Protein AF-A0A952QWU2-F1 (afdb_monomer)

Nearest PDB structures (foldseek):
  6ut8-assembly1_G  TM=6.517E-01  e=2.382E-03  Thermococcus gammatolerans
  6wxx-assembly2_C  TM=5.998E-01  e=9.566E-03  Treponema succinifaciens DSM 2489
  2vld-assembly1_B  TM=5.987E-01  e=5.981E-02  Pyrococcus abyssi
  5gkh-assembly1_B  TM=5.179E-01  e=4.360E-02  Thermococcus kodakarensis KOD1
  5y7g-assembly3_C  TM=4.738E-01  e=2.652E+00  Pseudomonas aeruginosa PAO1

Mean predicted aligned error: 10.05 Å

Foldseek 3Di:
DDQWDWAAADDDDPPDPDPDDTDTQGLDLVVVCVVVVHDPVNLVVPQVNVQVSQLSVLLNLVVVCCVPDPFHWGWHWYADPVRQTFSIWTAGPVRAIETEHEHADQDDDLVSCPSVVVVCVRSPPSYQAYEYEYCHDDWAANDDRYIYDYVVVSPPPDPD

pLDDT: mean 78.14, std 22.14, range [25.5, 98.19]

Sequence (160 aa):
MYLLHYQPAWATGYTKKVTRSPGTLLNDTGPAAHLINVDEARLRPDRKLLGRFLETFVVLELSKQLGWSEVRARLHHFRDYANVEVDAVLERPDGSVAGVEVKAAASVTAKDFAGLKALQTESGQRFARGVVVYLGENAVPFGEKLWALPMTALWGTGRA

Structure (mmCIF, N/CA/C/O backbone):
data_AF-A0A952QWU2-F1
#
_entry.id   AF-A0A952QWU2-F1
#
loop_
_atom_site.group_PDB
_atom_site.id
_atom_site.type_symbol
_atom_site.label_atom_id
_atom_site.label_alt_id
_atom_site.label_comp_id
_atom_site.label_asym_id
_atom_site.label_entity_id
_atom_site.label_seq_id
_atom_site.pdbx_PDB_ins_code
_atom_site.Cartn_x
_atom_site.Cartn_y
_atom_site.Cartn_z
_atom_site.occupancy
_atom_site.B_iso_or_equiv
_atom_site.auth_seq_id
_atom_site.auth_comp_id
_atom_site.auth_asym_id
_atom_site.auth_atom_id
_atom_site.pdbx_PDB_model_num
ATOM 1 N N . MET A 1 1 ? -24.472 -6.169 -12.365 1.00 31.67 1 MET A N 1
ATOM 2 C CA . MET A 1 1 ? -23.453 -5.523 -13.218 1.00 31.67 1 MET A CA 1
ATOM 3 C C . MET A 1 1 ? -23.339 -4.072 -12.774 1.00 31.67 1 MET A C 1
ATOM 5 O O . MET A 1 1 ? -24.262 -3.313 -13.030 1.00 31.67 1 MET A O 1
ATOM 9 N N . TYR A 1 2 ? -22.290 -3.713 -12.029 1.00 31.12 2 TYR A N 1
ATOM 10 C CA . TYR A 1 2 ? -22.053 -2.336 -11.573 1.00 31.12 2 TYR A CA 1
ATOM 11 C C . TYR A 1 2 ? -20.715 -1.857 -12.145 1.00 31.12 2 TYR A C 1
ATOM 13 O O . TYR A 1 2 ? -19.674 -2.460 -11.893 1.00 31.12 2 TYR A O 1
ATOM 21 N N . LEU A 1 3 ? -20.769 -0.808 -12.969 1.00 46.62 3 LEU A N 1
ATOM 22 C CA . LEU A 1 3 ? -19.651 -0.290 -13.772 1.00 46.62 3 LEU A CA 1
ATOM 23 C C . LEU A 1 3 ? -18.713 0.645 -12.974 1.00 46.62 3 LEU A C 1
ATOM 25 O O . LEU A 1 3 ? -17.705 1.103 -13.499 1.00 46.62 3 LEU A O 1
ATOM 29 N N . LEU A 1 4 ? -19.042 0.940 -11.712 1.00 32.81 4 LEU A N 1
ATOM 30 C CA . LEU A 1 4 ? -18.332 1.890 -10.854 1.00 32.81 4 LEU A CA 1
ATOM 31 C C . LEU A 1 4 ? -18.207 1.309 -9.440 1.00 32.81 4 LEU A C 1
ATOM 33 O O . LEU A 1 4 ? -19.224 1.085 -8.782 1.00 32.81 4 LEU A O 1
ATOM 37 N N . HIS A 1 5 ? -16.978 1.078 -8.967 1.00 44.88 5 HIS A N 1
ATOM 38 C CA . HIS A 1 5 ? -16.710 0.784 -7.556 1.00 44.88 5 HIS A CA 1
ATOM 39 C C . HIS A 1 5 ? -16.342 2.075 -6.824 1.00 44.88 5 HIS A C 1
ATOM 41 O O . HIS A 1 5 ? -15.334 2.709 -7.125 1.00 44.88 5 HIS A O 1
ATOM 47 N N . TYR A 1 6 ? -17.178 2.468 -5.862 1.00 50.50 6 TYR A N 1
ATOM 48 C CA . TYR A 1 6 ? -16.921 3.617 -5.000 1.00 50.50 6 TYR A CA 1
ATOM 49 C C . TYR A 1 6 ? -16.008 3.202 -3.846 1.00 50.50 6 TYR A C 1
ATOM 51 O O . TYR A 1 6 ? -16.409 2.396 -3.004 1.00 50.50 6 TYR A O 1
ATOM 59 N N . GLN A 1 7 ? -14.806 3.774 -3.777 1.00 55.66 7 GLN A N 1
ATOM 60 C CA . GLN A 1 7 ? -13.930 3.621 -2.618 1.00 55.66 7 GLN A CA 1
ATOM 61 C C . GLN A 1 7 ? -13.964 4.875 -1.739 1.00 55.66 7 GLN A C 1
ATOM 63 O O . GLN A 1 7 ? -13.523 5.939 -2.186 1.00 55.66 7 GLN A O 1
ATOM 68 N N . PRO A 1 8 ? -14.468 4.792 -0.494 1.00 66.50 8 PRO A N 1
ATOM 69 C CA . PRO A 1 8 ? -14.472 5.928 0.418 1.00 66.50 8 PRO A CA 1
ATOM 70 C C . PRO A 1 8 ? -13.046 6.322 0.823 1.00 66.50 8 PRO A C 1
ATOM 72 O O . PRO A 1 8 ? -12.175 5.470 0.986 1.00 66.50 8 PRO A O 1
ATOM 75 N N . ALA A 1 9 ? -12.823 7.619 1.034 1.00 68.81 9 ALA A N 1
ATOM 76 C CA . ALA A 1 9 ? -11.578 8.106 1.620 1.00 68.81 9 ALA A CA 1
ATOM 77 C C . ALA A 1 9 ? -11.457 7.627 3.073 1.00 68.81 9 ALA A C 1
ATOM 79 O O . ALA A 1 9 ? -12.454 7.600 3.804 1.00 68.81 9 ALA A O 1
ATOM 80 N N . TRP A 1 10 ? -10.252 7.264 3.493 1.00 80.69 10 TRP A N 1
ATOM 81 C CA . TRP A 1 10 ? -9.941 6.974 4.885 1.00 80.69 10 TRP A CA 1
ATOM 82 C C . TRP A 1 10 ? -9.609 8.265 5.644 1.00 80.69 10 TRP A C 1
ATOM 84 O O . TRP A 1 10 ? -8.909 9.130 5.119 1.00 80.69 10 TRP A O 1
ATOM 94 N N . ALA A 1 11 ? -10.112 8.408 6.875 1.00 68.62 11 ALA A N 1
ATOM 95 C CA . ALA A 1 11 ? -9.878 9.581 7.716 1.00 68.62 11 ALA A CA 1
ATOM 96 C C . ALA A 1 11 ? -9.894 9.224 9.207 1.00 68.62 11 ALA A C 1
ATOM 98 O O . ALA A 1 11 ? -10.717 8.430 9.664 1.00 68.62 11 ALA A O 1
ATOM 99 N N . THR A 1 12 ? -9.046 9.885 9.996 1.00 52.78 12 THR A N 1
ATOM 100 C CA . THR A 1 12 ? -9.062 9.767 11.459 1.00 52.78 12 THR A CA 1
ATOM 101 C C . THR A 1 12 ? -10.094 10.712 12.092 1.00 52.78 12 THR A C 1
ATOM 103 O O . THR A 1 12 ? -9.819 11.882 12.348 1.00 52.78 12 THR A O 1
ATOM 106 N N . GLY A 1 13 ? -11.301 10.196 12.360 1.00 44.06 13 GLY A N 1
ATOM 107 C CA . GLY A 1 13 ? -12.361 10.880 13.122 1.00 44.06 13 GLY A CA 1
ATOM 108 C C . GLY A 1 13 ? -13.372 11.698 12.297 1.00 44.06 13 GLY A C 1
ATOM 109 O O . GLY A 1 13 ? -13.154 12.017 11.133 1.00 44.06 13 GLY A O 1
ATOM 110 N N . TYR A 1 14 ? -14.500 12.054 12.930 1.00 40.88 14 TYR A N 1
ATOM 111 C CA . TYR A 1 14 ? -15.654 12.740 12.314 1.00 40.88 14 TYR A CA 1
ATOM 112 C C . TYR A 1 14 ? -15.373 14.174 11.807 1.00 40.88 14 TYR A C 1
ATOM 114 O O . TYR A 1 14 ? -16.199 14.742 11.095 1.00 40.88 14 TYR A O 1
ATOM 122 N N . THR A 1 15 ? -14.229 14.773 12.155 1.00 31.83 15 THR A N 1
ATOM 123 C CA . THR A 1 15 ? -13.934 16.207 11.950 1.00 31.83 15 THR A CA 1
ATOM 124 C C . THR A 1 15 ? -12.803 16.518 10.969 1.00 31.83 15 THR A C 1
ATOM 126 O O . THR A 1 15 ? -12.623 17.685 10.620 1.00 31.83 15 THR A O 1
ATOM 129 N N . LYS A 1 16 ? -12.068 15.528 10.450 1.00 35.94 16 LYS A N 1
ATOM 130 C CA . LYS A 1 16 ? -11.095 15.778 9.376 1.00 35.94 16 LYS A CA 1
ATOM 131 C C . LYS A 1 16 ? -11.799 15.693 8.023 1.00 35.94 16 LYS A C 1
ATOM 133 O O . LYS A 1 16 ? -12.044 14.610 7.499 1.00 35.94 16 LYS A O 1
ATOM 138 N N . LYS A 1 17 ? -12.148 16.855 7.459 1.00 33.22 17 LYS A N 1
ATOM 139 C CA . LYS A 1 17 ? -12.585 16.986 6.059 1.00 33.22 17 LYS A CA 1
ATOM 140 C C . LYS A 1 17 ? -11.422 16.602 5.139 1.00 33.22 17 LYS A C 1
ATOM 142 O O . LYS A 1 17 ? -10.652 17.453 4.713 1.00 33.22 17 LYS A O 1
ATOM 147 N N . VAL A 1 18 ? -11.315 15.312 4.844 1.00 36.03 18 VAL A N 1
ATOM 148 C CA . VAL A 1 18 ? -10.510 14.799 3.736 1.00 36.03 18 VAL A CA 1
ATOM 149 C C . VAL A 1 18 ? -11.169 15.248 2.434 1.00 36.03 18 VAL A C 1
ATOM 151 O O . VAL A 1 18 ? -12.394 15.174 2.293 1.00 36.03 18 VAL A O 1
ATOM 154 N N . THR A 1 19 ? -10.367 15.751 1.498 1.00 31.39 19 THR A N 1
ATOM 155 C CA . THR A 1 19 ? -10.790 16.127 0.147 1.00 31.39 19 THR A CA 1
ATOM 156 C C . THR A 1 19 ? -11.429 14.911 -0.529 1.00 31.39 19 THR A C 1
ATOM 158 O O . THR A 1 19 ? -10.745 14.010 -1.003 1.00 31.39 19 THR A O 1
ATOM 161 N N . ARG A 1 20 ? -12.766 14.849 -0.509 1.00 34.47 20 ARG A N 1
ATOM 162 C CA . ARG A 1 20 ? -13.570 13.784 -1.121 1.00 34.47 20 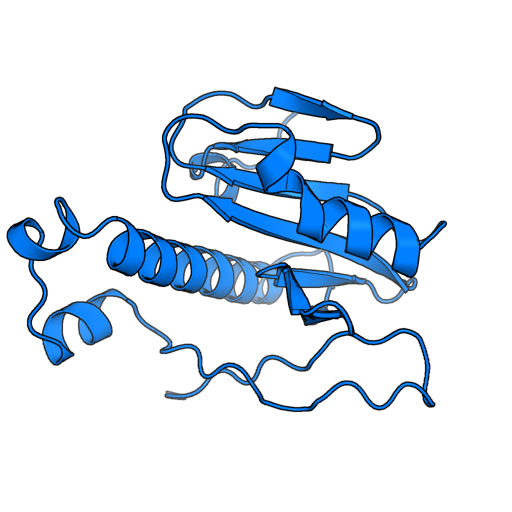ARG A CA 1
ATOM 163 C C . ARG A 1 20 ? -13.540 13.927 -2.640 1.00 34.47 20 ARG A C 1
ATOM 165 O O . ARG A 1 20 ? -14.431 14.547 -3.212 1.00 34.47 20 ARG A O 1
ATOM 172 N N . SER A 1 21 ? -12.569 13.293 -3.277 1.00 25.50 21 SER A N 1
ATOM 173 C CA . SER A 1 21 ? -12.668 12.934 -4.690 1.00 25.50 21 SER A CA 1
ATOM 174 C C . SER A 1 21 ? -12.648 11.411 -4.774 1.00 25.50 21 SER A C 1
ATOM 176 O O . SER A 1 21 ? -11.591 10.819 -4.578 1.00 25.50 21 SER A O 1
ATOM 178 N N . PRO A 1 22 ? -13.798 10.744 -4.980 1.00 29.86 22 PRO A N 1
ATOM 179 C CA . PRO A 1 22 ? -13.820 9.294 -5.109 1.00 29.86 22 PRO A CA 1
ATOM 180 C C . PRO A 1 22 ? -12.996 8.865 -6.326 1.00 29.86 22 PRO A C 1
ATOM 182 O O . PRO A 1 22 ? -13.268 9.293 -7.449 1.00 29.86 22 PRO A O 1
ATOM 185 N N . GLY A 1 23 ? -11.991 8.017 -6.099 1.00 37.22 23 GLY A N 1
ATOM 186 C CA . GLY A 1 23 ? -11.272 7.342 -7.173 1.00 37.22 23 GLY A CA 1
ATOM 187 C C . GLY A 1 23 ? -12.243 6.444 -7.934 1.00 37.22 23 GLY A C 1
ATOM 188 O O . GLY A 1 23 ? -12.856 5.551 -7.353 1.00 37.22 23 GLY A O 1
ATOM 189 N N . THR A 1 24 ? -12.437 6.714 -9.223 1.00 37.00 24 THR A N 1
ATOM 190 C CA . THR A 1 24 ? -13.222 5.840 -10.098 1.00 37.00 24 THR A CA 1
ATOM 191 C C . THR A 1 24 ? -12.330 4.688 -10.534 1.00 37.00 24 THR A C 1
ATOM 193 O O . THR A 1 24 ? -11.421 4.886 -11.336 1.00 37.00 24 THR A O 1
ATOM 196 N N . LEU A 1 25 ? -12.575 3.493 -10.002 1.00 43.72 25 LEU A N 1
ATOM 197 C CA . LEU A 1 25 ? -11.899 2.275 -10.441 1.00 43.72 25 LEU A CA 1
ATOM 198 C C . LEU A 1 25 ? -12.754 1.597 -11.509 1.00 43.72 25 LEU A C 1
ATOM 200 O O . LEU A 1 25 ? -13.905 1.230 -11.248 1.00 43.72 25 LEU A O 1
ATOM 204 N N . LEU A 1 26 ? -12.201 1.455 -12.717 1.00 40.28 26 LEU A N 1
ATOM 205 C CA . LEU A 1 26 ? -12.836 0.667 -13.768 1.00 40.28 26 LEU A CA 1
ATOM 206 C C . LEU A 1 26 ? -12.754 -0.804 -13.357 1.00 40.28 26 LEU A C 1
ATOM 208 O O . LEU A 1 26 ? -11.668 -1.318 -13.119 1.00 40.28 26 LEU A O 1
ATOM 212 N N . ASN A 1 27 ? -13.909 -1.455 -13.258 1.00 42.72 27 ASN A N 1
ATOM 213 C CA . ASN A 1 27 ? -14.099 -2.751 -12.597 1.00 42.72 27 ASN A CA 1
ATOM 214 C C . ASN A 1 27 ? -13.450 -3.951 -13.319 1.00 42.72 27 ASN A C 1
ATOM 216 O O . ASN A 1 27 ? -13.642 -5.092 -12.911 1.00 42.72 27 ASN A O 1
ATOM 220 N N . ASP A 1 28 ? -12.726 -3.718 -14.416 1.00 46.06 28 ASP A N 1
ATOM 221 C CA . ASP A 1 28 ? -12.162 -4.792 -15.221 1.00 46.06 28 ASP A CA 1
ATOM 222 C C . ASP A 1 28 ? -11.023 -4.271 -16.115 1.00 46.06 28 ASP A C 1
ATOM 224 O O . ASP A 1 28 ? -11.241 -3.451 -17.011 1.00 46.06 28 ASP A O 1
ATOM 228 N N . THR A 1 29 ? -9.784 -4.706 -15.868 1.00 47.53 29 THR A N 1
ATOM 229 C CA . THR A 1 29 ? -8.611 -4.251 -16.635 1.00 47.53 29 THR A CA 1
ATOM 230 C C . THR A 1 29 ? -8.576 -4.830 -18.054 1.00 47.53 29 THR A C 1
ATOM 232 O O . THR A 1 29 ? -7.986 -4.209 -18.937 1.00 47.53 29 THR A O 1
ATOM 235 N N . GLY A 1 30 ? -9.255 -5.957 -18.310 1.00 51.66 30 GLY A N 1
ATOM 236 C CA . GLY A 1 30 ? -9.351 -6.576 -19.639 1.00 51.66 30 GLY A CA 1
ATOM 237 C C . GLY A 1 30 ? -10.180 -5.746 -20.633 1.00 51.66 30 GLY A C 1
ATOM 238 O O . GLY A 1 30 ? -9.651 -5.309 -21.658 1.00 51.66 30 GLY A O 1
ATOM 239 N N . PRO A 1 31 ? -11.453 -5.439 -20.328 1.00 49.84 31 PRO A N 1
ATOM 240 C CA . PRO A 1 31 ? -12.273 -4.512 -21.103 1.00 49.84 31 PRO A CA 1
ATOM 241 C C . PRO A 1 31 ? -11.717 -3.085 -21.106 1.00 49.84 31 PRO A C 1
ATOM 243 O O . PRO A 1 31 ? -11.826 -2.415 -22.127 1.00 49.84 31 PRO A O 1
ATOM 246 N N . ALA A 1 32 ? -11.084 -2.620 -20.017 1.00 48.56 32 ALA A N 1
ATOM 247 C CA . ALA A 1 32 ? -10.408 -1.320 -19.983 1.00 48.56 32 ALA A CA 1
ATOM 248 C C . ALA A 1 32 ? -9.321 -1.221 -21.059 1.00 48.56 32 ALA A C 1
ATOM 250 O O . ALA A 1 32 ? -9.338 -0.274 -21.838 1.00 48.56 32 ALA A O 1
ATOM 251 N N . ALA A 1 33 ? -8.414 -2.205 -21.125 1.00 48.97 33 ALA A N 1
ATOM 252 C CA . ALA A 1 33 ? -7.331 -2.270 -22.106 1.00 48.97 33 ALA A CA 1
ATOM 253 C C . ALA A 1 33 ? -7.863 -2.347 -23.547 1.00 48.97 33 ALA A C 1
ATOM 255 O O . ALA A 1 33 ? -7.335 -1.681 -24.439 1.00 48.97 33 ALA A O 1
ATOM 256 N N . HIS A 1 34 ? -8.960 -3.083 -23.757 1.00 47.88 34 HIS A N 1
ATOM 257 C CA . HIS A 1 34 ? -9.638 -3.160 -25.050 1.00 47.88 34 HIS A CA 1
ATOM 258 C C . HIS A 1 34 ? -10.309 -1.830 -25.448 1.00 47.88 34 HIS A C 1
ATOM 260 O O . HIS A 1 34 ? -10.178 -1.394 -26.588 1.00 47.88 34 HIS A O 1
ATOM 266 N N . LEU A 1 35 ? -10.960 -1.135 -24.507 1.00 42.97 35 LEU A N 1
ATOM 267 C CA . LEU A 1 35 ? -11.643 0.147 -24.737 1.00 42.97 35 LEU A CA 1
ATOM 268 C C . LEU A 1 35 ? -10.681 1.326 -24.954 1.00 42.97 35 LEU A C 1
ATOM 270 O O . LEU A 1 35 ? -11.060 2.297 -25.605 1.00 42.97 35 LEU A O 1
ATOM 274 N N . ILE A 1 36 ? -9.441 1.246 -24.455 1.00 50.97 36 ILE A N 1
ATOM 275 C CA . ILE A 1 36 ? -8.392 2.252 -24.712 1.00 50.97 36 ILE A CA 1
ATOM 276 C C . ILE A 1 36 ? -7.396 1.839 -25.810 1.00 50.97 36 ILE A C 1
ATOM 278 O O . ILE A 1 36 ? -6.421 2.555 -26.045 1.00 50.97 36 ILE A O 1
ATOM 282 N N . ASN A 1 37 ? -7.637 0.716 -26.499 1.00 45.09 37 ASN A N 1
ATOM 283 C CA . ASN A 1 37 ? -6.779 0.178 -27.561 1.00 45.09 37 ASN A CA 1
ATOM 284 C C . ASN A 1 37 ? -5.297 0.079 -27.130 1.00 45.09 37 ASN A C 1
ATOM 286 O O . ASN A 1 37 ? -4.384 0.609 -27.779 1.00 45.09 37 ASN A O 1
ATOM 290 N N . VAL A 1 38 ? -5.078 -0.527 -25.960 1.00 52.06 38 VAL A N 1
ATOM 291 C CA . VAL A 1 38 ? -3.755 -0.793 -25.388 1.00 52.06 38 VAL A CA 1
ATOM 292 C C . VAL A 1 38 ? -3.526 -2.296 -25.419 1.00 52.06 38 VAL A C 1
ATOM 294 O O . VAL A 1 38 ? -4.134 -3.056 -24.670 1.00 52.06 38 VAL A O 1
ATOM 297 N N . ASP A 1 39 ? -2.647 -2.711 -26.321 1.00 55.38 39 ASP A N 1
ATOM 298 C CA . ASP A 1 39 ? -2.105 -4.058 -26.398 1.00 55.38 39 ASP A CA 1
ATOM 299 C C . ASP A 1 39 ? -0.838 -4.186 -25.532 1.00 55.38 39 ASP A C 1
ATOM 301 O O . ASP A 1 39 ? -0.316 -3.215 -24.971 1.00 55.38 39 ASP A O 1
ATOM 305 N N . GLU A 1 40 ? -0.315 -5.406 -25.417 1.00 55.53 40 GLU A N 1
ATOM 306 C CA . GLU A 1 40 ? 0.935 -5.688 -24.704 1.00 55.53 40 GLU A CA 1
ATOM 307 C C . GLU A 1 40 ? 2.111 -4.831 -25.218 1.00 55.53 40 GLU A C 1
ATOM 309 O O . GLU A 1 40 ? 2.969 -4.410 -24.434 1.00 55.53 40 GLU A O 1
ATOM 314 N N . ALA A 1 41 ? 2.122 -4.520 -26.519 1.00 58.84 41 ALA A N 1
ATOM 315 C CA . ALA A 1 41 ? 3.147 -3.712 -27.173 1.00 58.84 41 ALA A CA 1
ATOM 316 C C . ALA A 1 41 ? 3.135 -2.243 -26.716 1.00 58.84 41 ALA A C 1
ATOM 318 O O . ALA A 1 41 ? 4.199 -1.629 -26.622 1.00 58.84 41 ALA A O 1
ATOM 319 N N . ARG A 1 42 ? 1.968 -1.686 -26.369 1.00 59.19 42 ARG A N 1
ATOM 320 C CA . ARG A 1 42 ? 1.831 -0.352 -25.759 1.00 59.19 42 ARG A CA 1
ATOM 321 C C . ARG A 1 42 ? 2.036 -0.345 -24.246 1.00 59.19 42 ARG A C 1
ATOM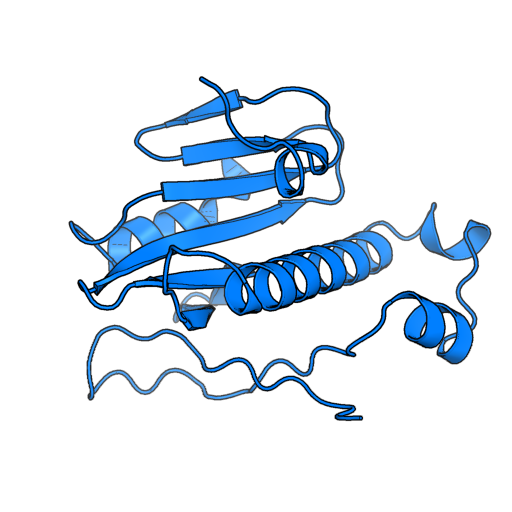 323 O O . ARG A 1 42 ? 2.571 0.627 -23.718 1.00 59.19 42 ARG A O 1
ATOM 330 N N . LEU A 1 43 ? 1.654 -1.416 -23.549 1.00 63.62 43 LEU A N 1
ATOM 331 C CA . LEU A 1 43 ? 1.735 -1.490 -22.086 1.00 63.62 43 LEU A CA 1
ATOM 332 C C . LEU A 1 43 ? 3.167 -1.727 -21.572 1.00 63.62 43 LEU A C 1
ATOM 334 O O . LEU A 1 43 ? 3.564 -1.182 -20.544 1.00 63.62 43 LEU A O 1
ATOM 338 N N . ARG A 1 44 ? 3.963 -2.537 -22.284 1.00 64.50 44 ARG A N 1
ATOM 339 C CA . ARG A 1 44 ? 5.353 -2.853 -21.905 1.00 64.50 44 ARG A CA 1
ATOM 340 C C . ARG A 1 44 ? 6.277 -1.625 -21.807 1.00 64.50 44 ARG A C 1
ATOM 342 O O . ARG A 1 44 ? 7.022 -1.568 -20.822 1.00 64.50 44 ARG A O 1
ATOM 349 N N . PRO A 1 45 ? 6.281 -0.672 -22.763 1.00 73.56 45 PRO A N 1
ATOM 350 C CA . PRO A 1 45 ? 7.127 0.518 -22.677 1.00 73.56 45 PRO A CA 1
ATOM 351 C C . PRO A 1 45 ? 6.569 1.592 -21.730 1.00 73.56 45 PRO A C 1
ATOM 353 O O . PRO A 1 45 ? 7.352 2.310 -21.107 1.00 73.56 45 PRO A O 1
ATOM 356 N N . ASP A 1 46 ? 5.245 1.695 -21.565 1.00 82.25 46 ASP A N 1
ATOM 357 C CA . ASP A 1 46 ? 4.631 2.691 -20.680 1.00 82.25 46 ASP A CA 1
ATOM 358 C C . ASP A 1 46 ? 4.513 2.176 -19.237 1.00 82.25 46 ASP A C 1
ATOM 360 O O . ASP A 1 46 ? 3.485 1.668 -18.782 1.00 82.25 46 ASP A O 1
ATOM 364 N N . ARG A 1 47 ? 5.600 2.353 -18.479 1.00 81.31 47 ARG A N 1
ATOM 365 C CA . ARG A 1 47 ? 5.665 1.990 -17.054 1.00 81.31 47 ARG A CA 1
ATOM 366 C C . ARG A 1 47 ? 4.624 2.702 -16.194 1.00 81.31 47 ARG A C 1
ATOM 368 O O . ARG A 1 47 ? 4.204 2.142 -15.185 1.00 81.31 47 ARG A O 1
ATOM 375 N N . LYS A 1 48 ? 4.209 3.913 -16.571 1.00 83.31 48 LYS A N 1
ATOM 376 C CA . LYS A 1 48 ? 3.217 4.682 -15.814 1.00 83.31 48 LYS A CA 1
ATOM 377 C C . LYS A 1 48 ? 1.822 4.107 -16.022 1.00 83.31 48 LYS A C 1
ATOM 379 O O . LYS A 1 48 ? 1.069 3.970 -15.062 1.00 83.31 48 LYS A O 1
ATOM 384 N N . LEU A 1 49 ? 1.488 3.753 -17.260 1.00 83.62 49 LEU A N 1
ATOM 385 C CA . LEU A 1 49 ? 0.232 3.092 -17.580 1.00 83.62 49 LEU A CA 1
ATOM 386 C C . LEU A 1 49 ? 0.162 1.703 -16.939 1.00 83.62 49 LEU A C 1
ATOM 388 O O 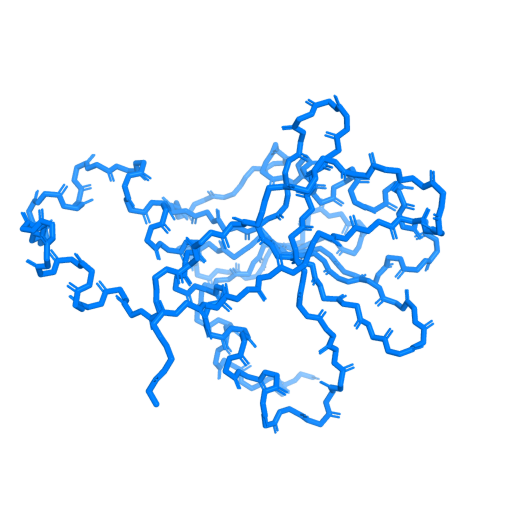. LEU A 1 49 ? -0.832 1.393 -16.289 1.00 83.62 49 LEU A O 1
ATOM 392 N N . LEU A 1 50 ? 1.237 0.915 -17.038 1.00 85.56 50 LEU A N 1
ATOM 393 C CA . LEU A 1 50 ? 1.342 -0.383 -16.368 1.00 85.56 50 LEU A CA 1
ATOM 394 C C . LEU A 1 50 ? 1.120 -0.265 -14.854 1.00 85.56 50 LEU A C 1
ATOM 396 O O . LEU A 1 50 ? 0.377 -1.067 -14.298 1.00 85.56 50 LEU A O 1
ATOM 400 N N . GLY A 1 51 ? 1.728 0.739 -14.209 1.00 87.94 51 GLY A N 1
ATOM 401 C CA . GLY A 1 51 ? 1.516 1.043 -12.790 1.00 87.94 51 GLY A CA 1
ATOM 402 C C . GLY A 1 51 ? 0.037 1.194 -12.450 1.00 87.94 51 GLY A C 1
ATOM 403 O O . GLY A 1 51 ? -0.484 0.418 -11.660 1.00 87.94 51 GLY A O 1
ATOM 404 N N . ARG A 1 52 ? -0.671 2.077 -13.160 1.00 87.50 52 ARG A N 1
ATOM 405 C CA . ARG A 1 52 ? -2.108 2.329 -12.941 1.00 87.50 52 ARG A CA 1
ATOM 406 C C . ARG A 1 52 ? -2.987 1.098 -13.138 1.00 87.50 52 ARG A C 1
ATOM 408 O O . ARG A 1 52 ? -3.957 0.892 -12.407 1.00 87.50 52 ARG A O 1
ATOM 415 N N . PHE A 1 53 ? -2.677 0.286 -14.146 1.00 87.06 53 PHE A N 1
ATOM 416 C CA . PHE A 1 53 ? -3.387 -0.970 -14.374 1.00 87.06 53 PHE A CA 1
ATOM 417 C C . PHE A 1 53 ? -3.136 -1.972 -13.252 1.00 87.06 53 PHE A C 1
ATOM 419 O O . PHE A 1 53 ? -4.075 -2.634 -12.813 1.00 87.06 53 PHE A O 1
ATOM 426 N N . LEU A 1 54 ? -1.893 -2.067 -12.781 1.00 88.44 54 LEU A N 1
ATOM 427 C CA . LEU A 1 54 ? -1.519 -2.952 -11.690 1.00 88.44 54 LEU A CA 1
ATOM 428 C C . LEU A 1 54 ? -2.167 -2.512 -10.373 1.00 88.44 54 LEU A C 1
ATOM 430 O O . LEU A 1 54 ? -2.761 -3.344 -9.697 1.00 88.44 54 LEU A O 1
ATOM 434 N N . GLU A 1 55 ? -2.125 -1.218 -10.054 1.00 90.50 55 GLU A N 1
ATOM 435 C CA . GLU A 1 55 ? -2.825 -0.602 -8.917 1.00 90.50 55 GLU A CA 1
ATOM 436 C C . GLU A 1 55 ? -4.310 -0.985 -8.941 1.00 90.50 55 GLU A C 1
ATOM 438 O O . GLU A 1 55 ? -4.819 -1.612 -8.011 1.00 90.50 55 GLU A O 1
ATOM 443 N N . THR A 1 56 ? -4.987 -0.712 -10.062 1.00 87.31 56 THR A N 1
ATOM 444 C CA . THR A 1 56 ? -6.409 -1.040 -10.245 1.00 87.31 56 THR A CA 1
ATOM 445 C C . THR A 1 56 ? -6.669 -2.534 -10.064 1.00 87.31 56 THR A C 1
ATOM 447 O O . THR A 1 56 ? -7.597 -2.925 -9.358 1.00 87.31 56 THR A O 1
ATOM 450 N N . PHE A 1 57 ? -5.845 -3.385 -10.675 1.00 89.25 57 PHE A N 1
ATOM 451 C CA . PHE A 1 57 ? -5.977 -4.834 -10.585 1.00 89.25 57 PHE A CA 1
ATOM 452 C C . PHE A 1 57 ? -5.858 -5.339 -9.141 1.00 89.25 57 PHE A C 1
ATOM 454 O O . PHE A 1 57 ? -6.723 -6.090 -8.689 1.00 89.25 57 PHE A O 1
ATOM 461 N N . VAL A 1 58 ? -4.830 -4.904 -8.403 1.00 90.94 58 VAL A N 1
ATOM 462 C CA . VAL A 1 58 ? -4.615 -5.300 -7.003 1.00 90.94 58 VAL A CA 1
ATOM 463 C C . VAL A 1 58 ? -5.788 -4.851 -6.140 1.00 90.94 58 VAL A C 1
ATOM 465 O O . VAL A 1 58 ? -6.306 -5.632 -5.344 1.00 90.94 58 VAL A O 1
ATOM 468 N N . VAL A 1 59 ? -6.263 -3.621 -6.324 1.00 90.06 59 VAL A N 1
ATOM 469 C CA . VAL A 1 59 ? -7.390 -3.085 -5.558 1.00 90.06 59 VAL A CA 1
ATOM 470 C C . VAL A 1 59 ? -8.684 -3.866 -5.819 1.00 90.06 59 VAL A C 1
ATOM 472 O O . VAL A 1 59 ? -9.413 -4.191 -4.876 1.00 90.06 59 VAL A O 1
ATOM 475 N N . LEU A 1 60 ? -8.969 -4.213 -7.076 1.00 88.69 60 LEU A N 1
ATOM 476 C CA . LEU A 1 60 ? -10.118 -5.051 -7.426 1.00 88.69 60 LEU A CA 1
ATOM 477 C C . LEU A 1 60 ? -9.992 -6.457 -6.843 1.00 88.69 60 LEU A C 1
ATOM 479 O O . LEU A 1 60 ? -10.985 -7.022 -6.383 1.00 88.69 60 LEU A O 1
ATOM 483 N N . GLU A 1 61 ? -8.791 -7.028 -6.846 1.00 90.94 61 GLU A N 1
ATOM 484 C CA . GLU A 1 61 ? -8.538 -8.336 -6.254 1.00 90.94 61 GLU A CA 1
ATOM 485 C C . GLU A 1 61 ? -8.768 -8.325 -4.740 1.00 90.94 61 GLU A C 1
ATOM 487 O O . GLU A 1 61 ? -9.522 -9.155 -4.238 1.00 90.94 61 GLU A O 1
ATOM 492 N N . LEU A 1 62 ? -8.250 -7.322 -4.026 1.00 91.31 62 LEU A N 1
ATOM 493 C CA . LEU A 1 62 ? -8.537 -7.123 -2.603 1.00 91.31 62 LEU A CA 1
ATOM 494 C C . LEU A 1 62 ? -10.042 -6.966 -2.349 1.00 91.31 62 LEU A C 1
ATOM 496 O O . LEU A 1 62 ? -10.585 -7.583 -1.434 1.00 91.31 62 LEU A O 1
ATOM 500 N N . SER A 1 63 ? -10.746 -6.188 -3.178 1.00 90.62 63 SER A N 1
ATOM 501 C CA . SER A 1 63 ? -12.198 -6.018 -3.058 1.00 90.62 63 SER A CA 1
ATOM 502 C C . SER A 1 63 ? -12.952 -7.336 -3.241 1.00 90.62 63 SER A C 1
ATOM 504 O O . SER A 1 63 ? -13.924 -7.579 -2.527 1.00 90.62 63 SER A O 1
ATOM 506 N N . LYS A 1 64 ? -12.524 -8.180 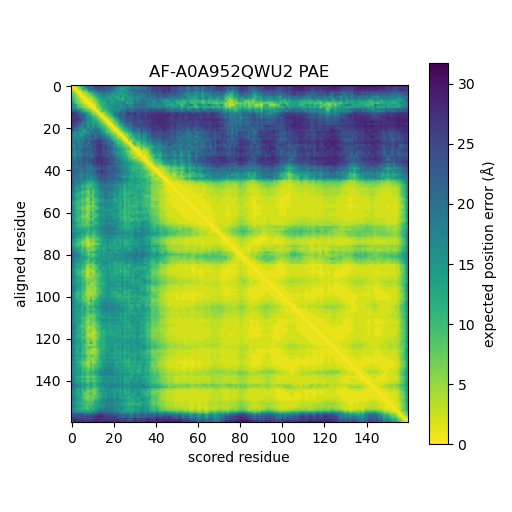-4.186 1.00 90.19 64 LYS A N 1
ATOM 507 C CA . LYS A 1 64 ? -13.090 -9.516 -4.389 1.00 90.19 64 LYS A CA 1
ATOM 508 C C . LYS A 1 64 ? -12.826 -10.392 -3.170 1.00 90.19 64 LYS A C 1
ATOM 510 O O . LYS A 1 64 ? -13.773 -10.955 -2.638 1.00 90.19 64 LYS A O 1
ATOM 515 N N . GLN A 1 65 ? -11.583 -10.453 -2.693 1.00 91.00 65 GLN A N 1
ATOM 516 C CA . GLN A 1 65 ? -11.168 -11.246 -1.529 1.00 91.00 65 GLN A CA 1
ATOM 517 C C . GLN A 1 65 ? -11.937 -10.891 -0.257 1.00 91.00 65 GLN A C 1
ATOM 519 O O . GLN A 1 65 ? -12.385 -11.781 0.462 1.00 91.00 65 GLN A O 1
ATOM 524 N N . LEU A 1 66 ? -12.194 -9.607 -0.011 1.00 90.44 66 LEU A N 1
ATOM 525 C CA . LEU A 1 66 ? -13.021 -9.169 1.118 1.00 90.44 66 LEU A CA 1
ATOM 526 C C . LEU A 1 66 ? -14.468 -9.680 1.059 1.00 90.44 66 LEU A C 1
ATOM 528 O O . LEU A 1 66 ? -15.110 -9.782 2.101 1.00 90.44 66 LEU A O 1
ATOM 532 N N . GLY A 1 67 ? -14.984 -10.014 -0.127 1.00 87.44 67 GLY A N 1
ATOM 533 C CA . GLY A 1 67 ? -16.331 -10.564 -0.294 1.00 87.44 67 GLY A CA 1
ATOM 534 C C . GLY A 1 67 ? -16.504 -11.989 0.246 1.00 87.44 67 GLY A C 1
ATOM 535 O O . GLY A 1 67 ? -17.631 -12.385 0.530 1.00 87.44 67 GLY A O 1
ATOM 536 N N . TRP A 1 68 ? -15.415 -12.750 0.399 1.00 87.50 68 TRP A N 1
ATOM 537 C CA . TRP A 1 68 ? -15.431 -14.150 0.856 1.00 87.50 68 TRP A CA 1
ATOM 538 C C . TRP A 1 68 ? -14.420 -14.457 1.971 1.00 87.50 68 TRP A C 1
ATOM 540 O O . TRP A 1 68 ? -14.372 -15.582 2.459 1.00 87.50 68 TRP A O 1
ATOM 550 N N . SER A 1 69 ? -13.637 -13.469 2.409 1.00 87.38 69 SER A N 1
ATOM 551 C CA . SER A 1 69 ? -12.724 -13.598 3.543 1.00 87.38 69 SER A CA 1
ATOM 552 C C . SER A 1 69 ? -13.478 -13.673 4.873 1.00 87.38 69 SER A C 1
ATOM 554 O O . SER A 1 69 ? -14.419 -12.918 5.121 1.00 87.38 69 SER A O 1
ATOM 556 N N . GLU A 1 70 ? -13.009 -14.531 5.781 1.00 86.75 70 GLU A N 1
ATOM 557 C CA . GLU A 1 70 ? -13.455 -14.534 7.181 1.00 86.75 70 GLU A CA 1
ATOM 558 C C . GLU A 1 70 ? -13.056 -13.236 7.904 1.00 86.75 70 GLU A C 1
ATOM 560 O O . GLU A 1 70 ? -13.744 -12.770 8.819 1.00 86.75 70 GLU A O 1
ATOM 565 N N . VAL A 1 71 ? -11.958 -12.609 7.465 1.00 85.81 71 VAL A N 1
ATOM 566 C CA . VAL A 1 71 ? -11.497 -11.322 7.983 1.00 85.81 71 VAL A CA 1
ATOM 567 C C . VAL A 1 71 ? -12.343 -10.209 7.377 1.00 85.81 71 VAL A C 1
ATOM 569 O O . VAL A 1 71 ? -12.181 -9.831 6.217 1.00 85.81 71 VAL A O 1
ATOM 572 N N . ARG A 1 72 ? -13.203 -9.616 8.205 1.00 89.62 72 ARG A N 1
ATOM 573 C CA . ARG A 1 72 ? -13.984 -8.436 7.825 1.00 89.62 72 ARG A CA 1
ATOM 574 C C . ARG A 1 72 ? -13.118 -7.182 7.878 1.00 89.62 72 ARG A C 1
ATOM 576 O O . ARG A 1 72 ? -12.619 -6.821 8.942 1.00 89.62 72 ARG A O 1
ATOM 583 N N . ALA A 1 73 ? -13.003 -6.488 6.753 1.00 93.12 73 ALA A N 1
ATOM 584 C CA . ALA A 1 73 ? -12.424 -5.153 6.671 1.00 93.12 73 ALA A CA 1
ATOM 585 C C . ALA A 1 73 ? -13.162 -4.317 5.621 1.00 93.12 73 ALA A C 1
ATOM 587 O O . ALA A 1 73 ? -13.788 -4.851 4.704 1.00 93.12 73 ALA A O 1
ATOM 588 N N . ARG A 1 74 ? -13.099 -2.996 5.764 1.00 92.69 74 ARG A N 1
ATOM 589 C CA . ARG A 1 74 ? -13.539 -2.035 4.754 1.00 92.69 74 ARG A CA 1
ATOM 590 C C . ARG A 1 74 ? -12.336 -1.571 3.953 1.00 92.69 74 ARG A C 1
ATOM 592 O O . ARG A 1 74 ? -11.269 -1.353 4.520 1.00 92.69 74 ARG A O 1
ATOM 599 N N . LEU A 1 75 ? -12.529 -1.430 2.648 1.00 92.69 75 LEU A N 1
ATOM 600 C CA . LEU A 1 75 ? -11.512 -0.954 1.723 1.00 92.69 75 LEU A CA 1
ATOM 601 C C . LEU A 1 75 ? -11.704 0.544 1.468 1.00 92.69 75 LEU A C 1
ATOM 603 O O . LEU A 1 75 ? -12.806 0.987 1.140 1.00 92.69 75 LEU A O 1
ATOM 607 N N . HIS A 1 76 ? -10.629 1.303 1.620 1.00 91.44 76 HIS A N 1
ATOM 608 C CA . HIS A 1 76 ? -10.570 2.753 1.495 1.00 91.44 76 HIS A CA 1
ATOM 609 C C . HIS A 1 76 ? -9.371 3.170 0.634 1.00 91.44 76 HIS A C 1
ATOM 611 O O . HIS A 1 76 ? -8.468 2.369 0.407 1.00 91.44 76 HIS A O 1
ATOM 617 N N . HIS A 1 77 ? -9.330 4.436 0.223 1.00 83.50 77 HIS A N 1
ATOM 618 C CA . HIS A 1 77 ? -8.116 5.085 -0.288 1.00 83.50 77 HIS A CA 1
ATOM 619 C C . HIS A 1 77 ? -7.591 6.097 0.736 1.00 83.50 77 HIS A C 1
ATOM 621 O O . HIS A 1 77 ? -8.376 6.654 1.510 1.00 83.50 77 HIS A O 1
ATOM 627 N N . PHE A 1 78 ? -6.288 6.377 0.735 1.00 85.50 78 PHE A N 1
ATOM 628 C CA . PHE A 1 78 ? -5.685 7.369 1.626 1.00 85.50 78 PHE A CA 1
ATOM 629 C C . PHE A 1 78 ? -4.929 8.435 0.842 1.00 85.50 78 PHE A C 1
ATOM 631 O O . PHE A 1 78 ? -4.187 8.130 -0.087 1.00 85.50 78 PHE A O 1
ATOM 638 N N . ARG A 1 79 ? -5.126 9.691 1.243 1.00 86.44 79 ARG A N 1
ATOM 639 C CA . ARG A 1 79 ? -4.363 10.844 0.776 1.00 86.44 79 ARG A CA 1
ATOM 640 C C . ARG A 1 79 ? -4.252 11.841 1.921 1.00 86.44 79 ARG A C 1
ATOM 642 O O . ARG A 1 79 ? -5.281 12.258 2.456 1.00 86.44 79 ARG A O 1
ATOM 649 N N . ASP A 1 80 ? -3.036 12.222 2.285 1.00 80.56 80 ASP A N 1
ATOM 650 C CA . ASP A 1 80 ? -2.803 13.229 3.320 1.00 80.56 80 ASP A CA 1
ATOM 651 C C . ASP A 1 80 ? -2.766 14.664 2.751 1.00 80.56 80 ASP A C 1
ATOM 653 O O . ASP A 1 80 ? -2.907 14.903 1.547 1.00 80.56 80 ASP A O 1
ATOM 657 N N . TYR A 1 81 ? -2.575 15.654 3.628 1.00 76.44 81 TYR A N 1
ATOM 658 C CA . TYR A 1 81 ? -2.484 17.069 3.239 1.00 76.44 81 TYR A CA 1
ATOM 659 C C . TYR A 1 81 ? -1.194 17.425 2.485 1.00 76.44 81 TYR A C 1
ATOM 661 O O . TYR A 1 81 ? -1.151 18.454 1.812 1.00 76.44 81 TYR A O 1
ATOM 669 N N . ALA A 1 82 ? -0.155 16.594 2.587 1.00 79.25 82 ALA A N 1
ATOM 670 C CA . ALA A 1 82 ? 1.080 16.714 1.819 1.00 79.25 82 ALA A CA 1
ATOM 671 C C . ALA A 1 82 ? 0.981 16.005 0.454 1.00 79.25 82 ALA A C 1
ATOM 673 O O . ALA A 1 82 ? 1.976 15.913 -0.266 1.00 79.25 82 ALA A O 1
ATOM 674 N N . ASN A 1 83 ? -0.223 15.552 0.079 1.00 79.00 83 ASN A N 1
ATOM 675 C CA . ASN A 1 83 ? -0.517 14.837 -1.155 1.00 79.00 83 ASN A CA 1
ATOM 676 C C . ASN A 1 83 ? 0.224 13.494 -1.272 1.00 79.00 83 ASN A C 1
ATOM 678 O O . ASN A 1 83 ? 0.487 13.021 -2.378 1.00 79.00 83 ASN A O 1
ATOM 682 N N . VAL A 1 84 ? 0.562 12.891 -0.132 1.00 84.81 84 VAL A N 1
ATOM 683 C CA . VAL A 1 84 ? 1.066 11.524 -0.041 1.00 84.81 84 VAL A CA 1
ATOM 684 C C . VAL A 1 84 ? -0.123 10.576 -0.099 1.00 84.81 84 VAL A 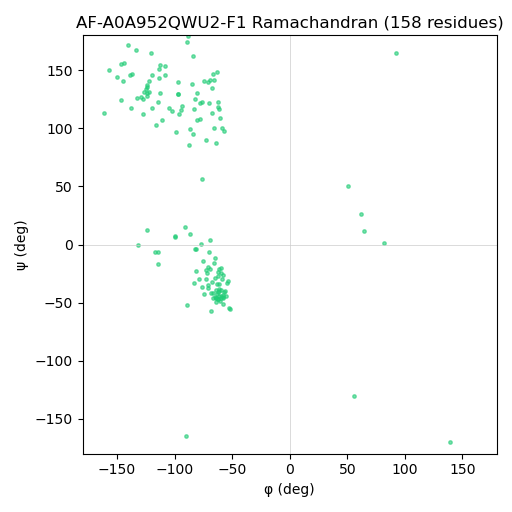C 1
ATOM 686 O O . VAL A 1 84 ? -1.106 10.762 0.616 1.00 84.81 84 VAL A O 1
ATOM 689 N N . GLU A 1 85 ? -0.033 9.570 -0.959 1.00 89.19 85 GLU A N 1
ATOM 690 C CA . GLU A 1 85 ? -1.109 8.623 -1.249 1.00 89.19 85 GLU A CA 1
ATOM 691 C C . GLU A 1 85 ? -0.736 7.226 -0.747 1.00 89.19 85 GLU A C 1
ATOM 693 O O . GLU A 1 85 ? 0.447 6.935 -0.599 1.00 89.19 85 GLU A O 1
ATOM 698 N N . VAL A 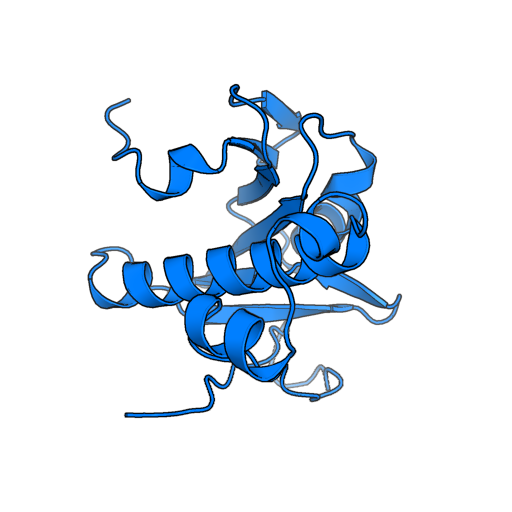1 86 ? -1.744 6.399 -0.459 1.00 93.75 86 VAL A N 1
ATOM 699 C CA . VAL A 1 86 ? -1.617 4.937 -0.347 1.00 93.75 86 VAL A CA 1
ATOM 700 C C . VAL A 1 86 ? -2.755 4.326 -1.159 1.00 93.75 86 VAL A C 1
ATOM 702 O O . VAL A 1 86 ? -3.922 4.666 -0.918 1.00 93.75 86 VAL A O 1
ATOM 705 N N . ASP A 1 87 ? -2.418 3.428 -2.087 1.00 93.38 87 ASP A N 1
ATOM 706 C CA . ASP A 1 87 ? -3.358 2.867 -3.071 1.00 93.38 87 ASP A CA 1
ATOM 707 C C . ASP A 1 87 ? -4.586 2.202 -2.434 1.00 93.38 87 ASP A C 1
ATOM 709 O O . ASP A 1 87 ? -5.710 2.355 -2.918 1.00 93.38 87 ASP A O 1
ATOM 713 N N . ALA A 1 88 ? -4.396 1.478 -1.328 1.00 95.00 88 ALA A N 1
ATOM 714 C CA . ALA A 1 88 ? -5.484 0.865 -0.577 1.00 95.00 88 ALA A CA 1
ATOM 715 C C . ALA A 1 88 ? -5.242 0.859 0.934 1.00 95.00 88 ALA A C 1
ATOM 717 O O . ALA A 1 88 ? -4.157 0.555 1.427 1.00 95.00 88 ALA A O 1
ATOM 718 N N . VAL A 1 89 ? -6.308 1.110 1.689 1.00 96.25 89 VAL A N 1
ATOM 719 C CA . VAL A 1 89 ? -6.338 1.005 3.148 1.00 96.25 89 VAL A CA 1
ATOM 720 C C . VAL A 1 89 ? -7.454 0.063 3.575 1.00 96.25 89 VAL A C 1
ATOM 722 O O . VAL A 1 89 ? -8.607 0.215 3.182 1.00 96.25 89 VAL A O 1
ATOM 725 N N . LEU A 1 90 ? -7.098 -0.918 4.393 1.00 96.06 90 LEU A N 1
ATOM 726 C CA . LEU A 1 90 ? -7.988 -1.913 4.971 1.00 96.06 90 LEU A CA 1
ATOM 727 C C . LEU A 1 90 ? -8.217 -1.564 6.440 1.00 96.06 90 LEU A C 1
ATOM 729 O O . LEU A 1 90 ? -7.274 -1.595 7.229 1.00 96.06 90 LEU A O 1
ATOM 733 N N . GLU A 1 91 ? -9.458 -1.267 6.814 1.00 96.19 91 GLU A N 1
ATOM 734 C CA . GLU A 1 91 ? -9.837 -0.996 8.204 1.00 96.19 91 GLU A CA 1
ATOM 735 C C . GLU A 1 91 ? -10.779 -2.078 8.736 1.00 96.19 91 GLU A C 1
ATOM 737 O O . GLU A 1 91 ? -11.850 -2.333 8.177 1.00 96.19 91 GLU A O 1
ATOM 742 N N . ARG A 1 92 ? -10.384 -2.731 9.828 1.00 95.00 92 ARG A N 1
ATOM 743 C CA . ARG A 1 92 ? -11.204 -3.735 10.517 1.00 95.00 92 ARG A CA 1
ATOM 744 C C . ARG A 1 92 ? -12.193 -3.083 11.495 1.00 95.00 92 ARG A C 1
ATOM 746 O O . ARG A 1 92 ? -11.986 -1.947 11.914 1.00 95.00 92 ARG A O 1
ATOM 753 N N . PRO A 1 93 ? -13.250 -3.802 11.928 1.00 92.50 93 PRO A N 1
ATOM 754 C CA . PRO A 1 93 ? -14.201 -3.297 12.923 1.00 92.50 93 PRO A CA 1
ATOM 755 C C . PRO A 1 93 ? -13.584 -2.897 14.270 1.00 92.50 93 PRO A C 1
ATOM 757 O O . PRO A 1 93 ? -14.139 -2.043 14.953 1.00 92.50 93 PRO A O 1
ATOM 760 N N . ASP A 1 94 ? -12.449 -3.492 14.648 1.00 93.25 94 ASP A N 1
ATOM 761 C CA . ASP A 1 94 ? -11.686 -3.136 15.854 1.00 93.25 94 ASP A CA 1
ATOM 762 C C . ASP A 1 94 ? -10.858 -1.843 15.689 1.00 93.25 94 ASP A C 1
ATOM 764 O O . ASP A 1 94 ? -10.158 -1.420 16.607 1.00 93.25 94 ASP A O 1
ATOM 768 N N . GLY A 1 95 ? -10.938 -1.208 14.516 1.00 93.56 95 GLY A N 1
ATOM 769 C CA . GLY A 1 95 ? -10.229 0.014 14.164 1.00 93.56 95 GLY A CA 1
ATOM 770 C C . GLY A 1 95 ? -8.791 -0.208 13.707 1.00 93.56 95 GLY A C 1
ATOM 771 O O . GLY A 1 95 ? -8.114 0.785 13.429 1.00 93.56 95 GLY A O 1
ATOM 772 N N . SER A 1 96 ? -8.306 -1.455 13.632 1.00 96.50 96 SER A N 1
ATOM 773 C CA . SER A 1 96 ? -6.970 -1.749 13.110 1.00 96.50 96 SER A CA 1
ATOM 774 C C . SER A 1 96 ? -6.881 -1.487 11.606 1.00 96.50 96 SER A C 1
ATOM 776 O O . SER A 1 96 ? -7.820 -1.742 10.848 1.00 96.50 96 SER A O 1
ATOM 778 N N . VAL A 1 97 ? -5.734 -0.955 11.186 1.00 97.06 97 VAL A N 1
ATOM 779 C CA . VAL A 1 97 ? -5.504 -0.411 9.845 1.00 97.06 97 VAL A CA 1
ATOM 780 C C . VAL A 1 97 ? -4.317 -1.105 9.195 1.00 97.06 97 VAL A C 1
ATOM 782 O O . VAL A 1 97 ? -3.238 -1.177 9.789 1.00 97.06 97 VAL A O 1
ATOM 785 N N . ALA A 1 98 ? -4.491 -1.568 7.962 1.00 97.44 98 ALA A N 1
ATOM 786 C CA . ALA A 1 98 ? -3.397 -2.004 7.106 1.00 97.44 98 ALA A CA 1
ATOM 787 C C . ALA A 1 98 ? -3.372 -1.206 5.797 1.00 97.44 98 ALA A C 1
ATOM 789 O O . ALA A 1 98 ? -4.423 -0.909 5.238 1.00 97.44 98 ALA A O 1
ATOM 790 N N . GLY A 1 99 ? -2.178 -0.862 5.317 1.00 97.25 99 GLY A N 1
ATOM 791 C CA . GLY A 1 99 ? -1.981 -0.165 4.043 1.00 97.25 99 GLY A CA 1
ATOM 792 C C . GLY A 1 99 ? -1.372 -1.072 2.980 1.00 97.25 99 GLY A C 1
ATOM 793 O O . GLY A 1 99 ? -0.534 -1.921 3.297 1.00 97.25 99 GLY A O 1
ATOM 794 N N . VAL A 1 100 ? -1.76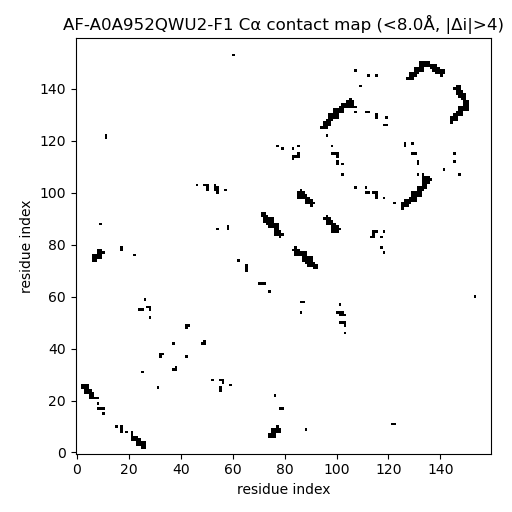5 -0.863 1.728 1.00 97.69 100 VAL A N 1
ATOM 795 C CA . VAL A 1 100 ? -1.217 -1.532 0.549 1.00 97.69 100 VAL A CA 1
ATOM 796 C C . VAL A 1 100 ? -0.833 -0.478 -0.486 1.00 97.69 100 VAL A C 1
ATOM 798 O O . VAL A 1 100 ? -1.654 0.356 -0.850 1.00 97.69 100 VAL A O 1
ATOM 801 N N . GLU A 1 101 ? 0.410 -0.548 -0.945 1.00 96.38 101 GLU A N 1
ATOM 802 C CA . GLU A 1 101 ? 0.967 0.196 -2.079 1.00 96.38 101 GLU A CA 1
ATOM 803 C C . GLU A 1 101 ? 1.299 -0.784 -3.197 1.00 96.38 101 GLU A C 1
ATOM 805 O O . GLU A 1 101 ? 1.659 -1.935 -2.930 1.00 96.38 101 GLU A O 1
ATOM 810 N N . VAL A 1 102 ? 1.241 -0.342 -4.445 1.00 95.56 102 VAL A N 1
ATOM 811 C CA . VAL A 1 102 ? 1.479 -1.182 -5.612 1.00 95.56 102 VAL A CA 1
ATOM 812 C C . VAL A 1 102 ? 2.619 -0.618 -6.444 1.00 95.56 102 VAL A C 1
ATOM 814 O O . VAL A 1 102 ? 2.684 0.558 -6.788 1.00 95.56 102 VAL A O 1
ATOM 817 N N . LYS A 1 103 ? 3.560 -1.490 -6.808 1.00 94.69 103 LYS A N 1
ATOM 818 C CA . LYS A 1 103 ? 4.744 -1.116 -7.572 1.00 94.69 103 LYS A CA 1
ATOM 819 C C . LYS A 1 103 ? 4.915 -1.995 -8.800 1.00 94.69 103 LYS A C 1
ATOM 821 O O . LYS A 1 103 ? 5.301 -3.158 -8.708 1.00 94.69 103 LYS A O 1
ATOM 826 N N . ALA A 1 104 ? 4.758 -1.398 -9.981 1.00 93.06 104 ALA A N 1
ATOM 827 C CA . ALA A 1 104 ? 5.084 -2.034 -11.260 1.00 93.06 104 ALA A CA 1
ATOM 828 C C . ALA A 1 104 ? 6.606 -2.078 -11.528 1.00 93.06 104 ALA A C 1
ATOM 830 O O . ALA A 1 104 ? 7.103 -1.560 -12.530 1.00 93.06 104 ALA A O 1
ATOM 831 N N . ALA A 1 105 ? 7.365 -2.677 -10.608 1.00 92.00 105 ALA A N 1
ATOM 832 C CA . ALA A 1 105 ? 8.802 -2.904 -10.723 1.00 92.00 105 ALA A CA 1
ATOM 833 C C . ALA A 1 105 ? 9.207 -4.216 -10.036 1.00 92.00 105 ALA A C 1
ATOM 835 O O . ALA A 1 105 ? 8.546 -4.667 -9.104 1.00 92.00 105 ALA A O 1
ATOM 836 N N . ALA A 1 106 ? 10.323 -4.802 -10.476 1.00 91.62 106 ALA A N 1
ATOM 837 C CA . ALA A 1 106 ? 10.883 -6.031 -9.906 1.00 91.62 106 ALA A CA 1
ATOM 838 C C . ALA A 1 106 ? 11.720 -5.799 -8.632 1.00 91.62 106 ALA A C 1
ATOM 840 O O . ALA A 1 106 ? 12.193 -6.749 -8.017 1.00 91.62 106 ALA A O 1
ATOM 841 N N . SER A 1 107 ? 11.917 -4.542 -8.230 1.00 93.25 107 SER A N 1
ATOM 842 C CA . SER A 1 107 ? 12.658 -4.154 -7.028 1.00 93.25 107 SER A CA 1
ATOM 843 C C . SER A 1 107 ? 11.924 -3.045 -6.285 1.00 93.25 107 SER A C 1
ATOM 845 O O . SER A 1 107 ? 11.332 -2.168 -6.917 1.00 93.25 107 SER A O 1
ATOM 847 N N . VAL A 1 108 ? 12.035 -3.052 -4.959 1.00 95.88 108 VAL A N 1
ATOM 848 C CA . VAL A 1 108 ? 11.442 -2.052 -4.063 1.00 95.88 108 VAL A CA 1
ATOM 849 C C . VAL A 1 108 ? 12.552 -1.362 -3.277 1.00 95.88 108 VAL A C 1
ATOM 851 O O . VAL A 1 108 ? 13.563 -1.973 -2.933 1.00 95.88 108 VAL A O 1
ATOM 854 N N . THR A 1 109 ? 12.371 -0.079 -2.994 1.00 96.06 109 THR A N 1
ATOM 855 C CA . THR A 1 109 ? 13.273 0.745 -2.190 1.00 96.06 109 THR A CA 1
ATOM 856 C C . THR A 1 109 ? 12.548 1.308 -0.972 1.00 96.06 109 THR A C 1
ATOM 858 O O . THR A 1 109 ? 11.324 1.380 -0.925 1.00 96.06 109 THR A O 1
ATOM 861 N N . ALA A 1 110 ? 13.300 1.810 0.010 1.00 94.75 110 ALA A N 1
ATOM 862 C CA . ALA A 1 110 ? 12.714 2.436 1.198 1.00 94.75 110 ALA A CA 1
ATOM 863 C C . ALA A 1 110 ? 11.829 3.666 0.895 1.00 94.75 110 ALA A C 1
ATOM 865 O O . ALA A 1 110 ? 11.017 4.048 1.739 1.00 94.75 110 ALA A O 1
ATOM 866 N N . LYS A 1 111 ? 11.985 4.292 -0.284 1.00 94.69 111 LYS A N 1
ATOM 867 C CA . LYS A 1 111 ? 11.161 5.428 -0.729 1.00 94.69 111 LYS A CA 1
ATOM 868 C C . LYS A 1 111 ? 9.747 5.001 -1.116 1.00 94.69 111 LYS A C 1
ATOM 870 O O . LYS A 1 111 ? 8.822 5.778 -0.917 1.00 94.69 111 LYS A O 1
ATOM 875 N N . ASP A 1 112 ? 9.578 3.769 -1.592 1.00 95.62 112 ASP A N 1
ATOM 876 C CA . ASP A 1 112 ? 8.272 3.221 -1.977 1.00 95.62 112 ASP A CA 1
ATOM 877 C C . ASP A 1 112 ? 7.360 2.966 -0.757 1.00 95.62 112 ASP A C 1
ATOM 879 O O . ASP A 1 112 ? 6.185 2.672 -0.908 1.00 95.62 112 ASP A O 1
ATOM 883 N N . PHE A 1 113 ? 7.881 3.125 0.466 1.00 96.50 113 PHE A N 1
ATOM 884 C CA . PHE A 1 113 ? 7.124 3.026 1.718 1.00 96.50 113 PHE A CA 1
ATOM 885 C C . PHE A 1 113 ? 6.723 4.389 2.300 1.00 96.50 113 PHE A C 1
ATOM 887 O O . PHE A 1 113 ? 6.251 4.445 3.435 1.00 96.50 113 PHE A O 1
ATOM 894 N N . ALA A 1 114 ? 6.951 5.500 1.590 1.00 94.12 114 ALA A N 1
ATOM 895 C CA . ALA A 1 114 ? 6.661 6.836 2.113 1.00 94.12 114 ALA A CA 1
ATOM 896 C C . ALA A 1 114 ? 5.179 6.999 2.504 1.00 94.12 114 ALA A C 1
ATOM 898 O O . ALA A 1 114 ? 4.902 7.448 3.617 1.00 94.12 114 ALA A O 1
ATOM 899 N N . GLY A 1 115 ? 4.251 6.549 1.651 1.00 94.12 115 GLY A N 1
ATOM 900 C CA . GLY A 1 115 ? 2.815 6.559 1.943 1.00 94.12 115 GLY A CA 1
ATOM 901 C C . GLY A 1 115 ? 2.445 5.693 3.136 1.00 94.12 115 GLY A C 1
ATOM 902 O O . GLY A 1 115 ? 1.796 6.155 4.075 1.00 94.12 115 GLY A O 1
ATOM 903 N N . LEU A 1 116 ? 2.962 4.467 3.186 1.00 96.69 116 LEU A N 1
ATOM 904 C CA . LEU A 1 116 ? 2.725 3.554 4.307 1.00 96.69 116 LEU A CA 1
ATOM 905 C C . LEU A 1 116 ? 3.258 4.094 5.639 1.00 96.69 116 LEU A C 1
ATOM 907 O O . LEU A 1 116 ? 2.634 3.873 6.674 1.00 96.69 116 LEU A O 1
ATOM 911 N N . LYS A 1 117 ? 4.375 4.827 5.633 1.00 95.62 117 LYS A N 1
ATOM 912 C CA . LYS A 1 117 ? 4.909 5.498 6.829 1.00 95.62 117 LYS A CA 1
ATOM 913 C C . LYS A 1 117 ? 4.044 6.682 7.261 1.00 95.62 117 LYS A C 1
ATOM 915 O O . LYS A 1 117 ? 3.854 6.880 8.464 1.00 95.62 117 LYS A O 1
ATOM 920 N N . ALA A 1 118 ? 3.494 7.441 6.313 1.00 93.75 118 ALA A N 1
ATOM 921 C CA . ALA A 1 118 ? 2.525 8.493 6.613 1.00 93.75 118 ALA A CA 1
ATOM 922 C C . ALA A 1 118 ? 1.256 7.894 7.245 1.00 93.75 118 ALA A C 1
ATOM 924 O O . ALA A 1 118 ? 0.839 8.325 8.320 1.00 93.75 118 ALA A O 1
ATOM 925 N N . LEU A 1 119 ? 0.726 6.813 6.665 1.00 94.88 119 LEU A N 1
ATOM 926 C CA . LEU A 1 119 ? -0.419 6.081 7.208 1.00 94.88 119 LEU A CA 1
ATOM 927 C C . LEU A 1 119 ? -0.129 5.474 8.589 1.00 94.88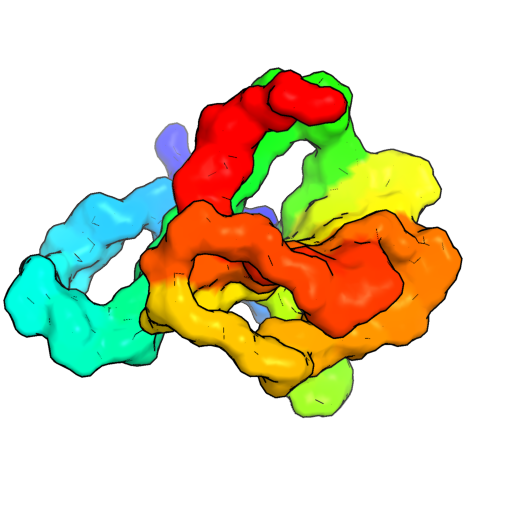 119 LEU A C 1
ATOM 929 O O . LEU A 1 119 ? -0.983 5.534 9.474 1.00 94.88 119 LEU A O 1
ATOM 933 N N . GLN A 1 120 ? 1.064 4.909 8.795 1.00 95.25 120 GLN A N 1
ATOM 934 C CA . GLN A 1 120 ? 1.517 4.392 10.091 1.00 95.25 120 GLN A CA 1
ATOM 935 C C . GLN A 1 120 ? 1.539 5.494 11.149 1.00 95.25 120 GLN A C 1
ATOM 937 O O . GLN A 1 120 ? 1.049 5.289 12.260 1.00 95.25 120 GLN A O 1
ATOM 942 N N . THR A 1 121 ? 2.050 6.671 10.789 1.00 93.56 121 THR A N 1
ATOM 943 C CA . THR A 1 121 ? 2.083 7.844 11.670 1.00 93.56 121 THR A CA 1
ATOM 944 C C . THR A 1 121 ? 0.670 8.314 12.011 1.00 93.56 121 THR A C 1
ATOM 946 O O . THR A 1 121 ? 0.365 8.536 13.180 1.00 93.56 121 THR A O 1
ATOM 949 N N . GLU A 1 122 ? -0.224 8.412 11.024 1.00 92.00 122 GLU A N 1
ATOM 950 C CA . GLU A 1 122 ? -1.597 8.873 11.250 1.00 92.00 122 GLU A CA 1
ATOM 951 C C . GLU A 1 122 ? -2.456 7.853 12.021 1.00 92.00 122 GLU A C 1
ATOM 953 O O . GLU A 1 122 ? -3.303 8.224 12.838 1.00 92.00 122 GLU A O 1
ATOM 958 N N . SER A 1 123 ? -2.237 6.559 11.797 1.00 93.19 123 SER A N 1
ATOM 959 C CA . SER A 1 123 ? -2.996 5.484 12.449 1.00 93.19 123 SER A CA 1
ATOM 960 C C . SER A 1 123 ? -2.489 5.162 13.858 1.00 93.19 123 SER A C 1
ATOM 962 O O . SER A 1 123 ? -3.240 4.613 14.671 1.00 93.19 123 SER A O 1
ATOM 964 N N . GLY A 1 124 ? -1.232 5.496 14.165 1.00 94.94 124 GLY A N 1
ATOM 965 C CA . GLY A 1 124 ? -0.604 5.248 15.459 1.00 94.94 124 GLY A CA 1
ATOM 966 C C . GLY A 1 124 ? -0.665 3.771 15.856 1.00 94.94 124 GLY A C 1
ATOM 967 O O . GLY A 1 124 ? -0.354 2.879 15.067 1.00 94.94 124 GLY A O 1
ATOM 968 N N . GLN A 1 125 ? -1.121 3.494 17.080 1.00 95.38 125 GLN A N 1
ATOM 969 C CA . GLN A 1 125 ? -1.216 2.126 17.610 1.00 95.38 125 GLN A CA 1
ATOM 970 C C . GLN A 1 125 ? -2.149 1.208 16.805 1.00 95.38 125 GLN A C 1
ATOM 972 O O . GLN A 1 125 ? -1.994 -0.010 16.858 1.00 95.38 125 GLN A O 1
ATOM 977 N N . ARG A 1 126 ? -3.080 1.773 16.024 1.00 96.50 126 ARG A N 1
ATOM 978 C CA . ARG A 1 126 ? -3.996 1.002 15.172 1.00 96.50 126 ARG A CA 1
ATOM 979 C C . ARG A 1 126 ? -3.320 0.451 13.918 1.00 96.50 126 ARG A C 1
ATOM 981 O O . ARG A 1 126 ? -3.888 -0.424 13.271 1.00 96.50 126 ARG A O 1
ATOM 988 N N . PHE A 1 127 ? -2.126 0.930 13.563 1.00 97.75 127 PHE A N 1
ATOM 989 C CA . PHE A 1 127 ? -1.403 0.426 12.401 1.00 97.75 127 PHE A CA 1
ATOM 990 C C . PHE A 1 127 ? -0.946 -1.021 12.622 1.00 97.75 127 PHE A C 1
ATOM 992 O O . PHE A 1 127 ? -0.078 -1.306 13.458 1.00 97.75 127 PHE A O 1
ATOM 999 N N . ALA A 1 128 ? -1.523 -1.936 11.850 1.00 97.38 128 ALA A N 1
ATOM 1000 C CA . ALA A 1 128 ? -1.244 -3.362 11.902 1.00 97.38 128 ALA A CA 1
ATOM 1001 C C . ALA A 1 128 ? -0.082 -3.746 10.973 1.00 97.38 128 ALA A C 1
ATOM 1003 O O . ALA A 1 128 ? 0.872 -4.394 11.414 1.00 97.38 128 ALA A O 1
ATOM 1004 N N . ARG A 1 129 ? -0.150 -3.345 9.696 1.00 97.69 129 ARG A N 1
ATOM 1005 C CA . ARG A 1 129 ? 0.818 -3.693 8.641 1.00 97.69 129 ARG A CA 1
ATOM 1006 C C . ARG A 1 129 ? 0.793 -2.682 7.490 1.00 97.69 129 ARG A C 1
ATOM 1008 O O . ARG A 1 129 ? -0.257 -2.144 7.164 1.00 97.69 129 ARG A O 1
ATOM 1015 N N . GLY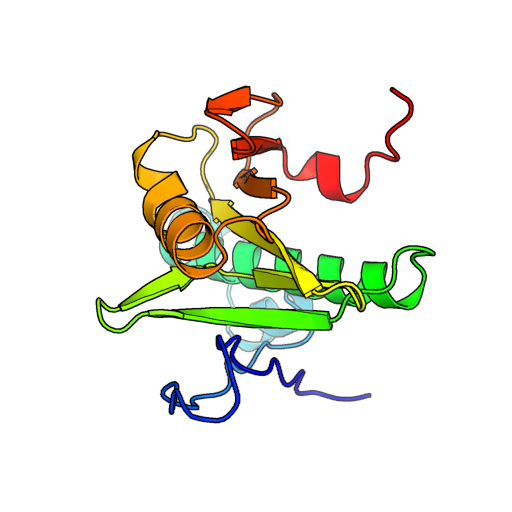 A 1 130 ? 1.929 -2.503 6.826 1.00 98.00 130 GLY A N 1
ATOM 1016 C CA . GLY A 1 130 ? 2.029 -1.864 5.515 1.00 98.00 130 GLY A CA 1
ATOM 1017 C C . GLY A 1 130 ? 2.727 -2.792 4.529 1.00 98.00 130 GLY A C 1
ATOM 1018 O O . GLY A 1 130 ? 3.761 -3.376 4.863 1.00 98.00 130 GLY A O 1
ATOM 1019 N N . VAL A 1 131 ? 2.169 -2.937 3.333 1.00 98.12 131 VAL A N 1
ATOM 1020 C CA . VAL A 1 131 ? 2.699 -3.824 2.295 1.00 98.12 131 VAL A CA 1
ATOM 1021 C C . VAL A 1 131 ? 2.894 -3.066 0.990 1.00 98.12 131 VAL A C 1
ATOM 1023 O O . VAL A 1 131 ? 1.966 -2.424 0.519 1.00 98.12 131 VAL A O 1
ATOM 1026 N N . VAL A 1 132 ? 4.066 -3.199 0.372 1.00 98.06 132 VAL A N 1
ATOM 1027 C CA . VAL A 1 132 ? 4.269 -2.874 -1.046 1.00 98.06 132 VAL A CA 1
ATOM 1028 C C . VAL A 1 132 ? 4.138 -4.163 -1.855 1.00 98.06 132 VAL A C 1
ATOM 1030 O O . VAL A 1 132 ? 4.975 -5.058 -1.736 1.00 98.06 132 VAL A O 1
ATOM 1033 N N . VAL A 1 133 ? 3.100 -4.274 -2.676 1.00 97.44 133 VAL A N 1
ATOM 1034 C CA . VAL A 1 133 ? 2.933 -5.363 -3.642 1.00 97.44 133 VAL A CA 1
ATOM 1035 C C . VAL A 1 133 ? 3.742 -5.034 -4.892 1.00 97.44 133 VAL A C 1
ATOM 1037 O O . VAL A 1 133 ? 3.572 -3.966 -5.476 1.00 97.44 133 VAL A O 1
ATOM 1040 N N . TYR A 1 134 ? 4.629 -5.933 -5.317 1.00 96.06 134 TYR A N 1
ATOM 1041 C CA . TYR A 1 134 ? 5.540 -5.668 -6.436 1.00 96.06 134 TYR A CA 1
ATOM 1042 C C . TYR A 1 134 ? 5.738 -6.876 -7.362 1.00 96.06 134 TYR A C 1
ATOM 1044 O O . TYR A 1 134 ? 5.279 -7.982 -7.077 1.00 96.06 134 TYR A O 1
ATOM 1052 N N . LEU A 1 135 ? 6.417 -6.662 -8.494 1.00 93.00 135 LEU A N 1
ATOM 1053 C CA . LEU A 1 135 ? 6.615 -7.665 -9.553 1.00 93.00 135 LEU A CA 1
ATOM 1054 C C . LEU A 1 135 ? 7.892 -8.509 -9.390 1.00 93.00 135 LEU A C 1
ATOM 1056 O O . LEU A 1 135 ? 8.340 -9.122 -10.355 1.00 93.00 135 LEU A O 1
ATOM 1060 N N . GLY A 1 136 ? 8.523 -8.501 -8.215 1.00 92.25 136 GLY A N 1
ATOM 1061 C CA . GLY A 1 136 ? 9.602 -9.442 -7.908 1.00 92.25 136 GLY A CA 1
ATOM 1062 C C . GLY A 1 136 ? 9.074 -10.724 -7.272 1.00 92.25 136 GLY A C 1
ATOM 1063 O O . GLY A 1 136 ? 7.881 -11.010 -7.316 1.00 92.25 136 GLY A O 1
ATOM 1064 N N . GLU A 1 137 ? 9.982 -11.493 -6.675 1.00 92.12 137 GLU A N 1
ATOM 1065 C CA . GLU A 1 137 ? 9.705 -12.881 -6.278 1.00 92.12 137 GLU A CA 1
ATOM 1066 C C . GLU A 1 137 ? 9.729 -13.113 -4.762 1.00 92.12 137 GLU A C 1
ATOM 1068 O O . GLU A 1 137 ? 9.202 -14.113 -4.283 1.00 92.12 137 GLU A O 1
ATOM 1073 N N . ASN A 1 138 ? 10.315 -12.195 -3.989 1.00 93.12 138 ASN A N 1
ATOM 1074 C CA . ASN A 1 138 ? 10.655 -12.436 -2.590 1.00 93.12 138 ASN A CA 1
ATOM 1075 C C . ASN A 1 138 ? 9.836 -11.564 -1.639 1.00 93.12 138 ASN A C 1
ATOM 1077 O O . ASN A 1 138 ? 9.608 -10.382 -1.887 1.00 93.12 138 ASN A O 1
ATOM 1081 N N . ALA A 1 139 ? 9.459 -12.125 -0.493 1.00 95.81 139 ALA A N 1
ATOM 1082 C CA . ALA A 1 139 ? 8.992 -11.323 0.629 1.00 95.81 139 ALA A CA 1
ATOM 1083 C C . ALA A 1 139 ? 10.200 -10.668 1.318 1.00 95.81 139 ALA A C 1
ATOM 1085 O O . ALA A 1 139 ? 11.113 -11.366 1.759 1.00 95.81 139 ALA A O 1
ATOM 1086 N N . VAL A 1 140 ? 10.217 -9.338 1.418 1.00 95.75 140 VAL A N 1
ATOM 1087 C CA . VAL A 1 140 ? 11.351 -8.584 1.982 1.00 95.75 140 VAL A CA 1
ATOM 1088 C C . VAL A 1 140 ? 10.861 -7.640 3.085 1.00 95.75 140 VAL A C 1
ATOM 1090 O O . VAL A 1 140 ? 9.978 -6.822 2.825 1.00 95.75 140 VAL A O 1
ATOM 1093 N N . PRO A 1 141 ? 11.405 -7.701 4.313 1.00 96.75 141 PRO A N 1
ATOM 1094 C CA . PRO A 1 141 ? 11.054 -6.753 5.367 1.00 96.75 141 PRO A CA 1
ATOM 1095 C C . PRO A 1 141 ? 11.705 -5.381 5.124 1.00 96.75 141 PRO A C 1
ATOM 1097 O O . PRO A 1 141 ? 12.870 -5.294 4.744 1.00 96.75 141 PRO A O 1
ATOM 1100 N N . PHE A 1 142 ? 10.967 -4.302 5.397 1.00 95.88 142 PHE A N 1
ATOM 1101 C CA . PHE A 1 142 ? 11.421 -2.907 5.238 1.00 95.88 142 PHE A CA 1
ATOM 1102 C C . PHE A 1 142 ? 11.303 -2.069 6.521 1.00 95.88 142 PHE A C 1
ATOM 1104 O O . PHE A 1 142 ? 11.432 -0.843 6.495 1.00 95.88 142 PHE A O 1
ATOM 1111 N N . GLY A 1 143 ? 11.071 -2.726 7.658 1.00 91.12 143 GLY A N 1
ATOM 1112 C CA . GLY A 1 143 ? 10.999 -2.101 8.973 1.00 91.12 143 GLY A CA 1
ATOM 1113 C C . GLY A 1 143 ? 9.879 -2.678 9.826 1.00 91.12 143 GLY A C 1
ATOM 1114 O O . GLY A 1 143 ? 9.259 -3.689 9.486 1.00 91.12 143 GLY A O 1
ATOM 1115 N N . GLU A 1 144 ? 9.606 -2.020 10.950 1.00 91.81 144 GLU A N 1
ATOM 1116 C CA . GLU A 1 144 ? 8.549 -2.450 11.856 1.00 91.81 144 GLU A CA 1
ATOM 1117 C C . GLU A 1 144 ? 7.190 -2.413 11.144 1.00 91.81 144 GLU A C 1
ATOM 1119 O O . GLU A 1 144 ? 6.712 -1.355 10.735 1.00 91.81 144 GLU A O 1
ATOM 1124 N N . LYS A 1 145 ? 6.571 -3.593 10.997 1.00 96.50 145 LYS A N 1
ATOM 1125 C CA . LYS A 1 145 ? 5.275 -3.806 10.330 1.00 96.50 145 LYS A CA 1
ATOM 1126 C C . LYS A 1 145 ? 5.250 -3.485 8.824 1.00 96.50 145 LYS A C 1
ATOM 1128 O O . LYS A 1 145 ? 4.161 -3.504 8.257 1.00 96.50 145 LYS A O 1
ATOM 1133 N N . LEU A 1 146 ? 6.396 -3.274 8.170 1.00 98.12 146 LEU A N 1
ATOM 1134 C CA . LEU A 1 146 ? 6.488 -2.947 6.740 1.00 98.12 146 LEU A CA 1
ATOM 1135 C C . LEU A 1 146 ? 7.147 -4.069 5.930 1.00 98.12 146 LEU A C 1
ATOM 1137 O O . LEU A 1 146 ? 8.230 -4.537 6.284 1.00 98.12 146 LEU A O 1
ATOM 1141 N N . TRP A 1 147 ? 6.511 -4.471 4.830 1.00 98.19 147 TRP A N 1
ATOM 1142 C CA . TRP A 1 147 ? 6.960 -5.570 3.971 1.00 98.19 147 TRP A CA 1
ATOM 1143 C C . TRP A 1 147 ? 6.798 -5.239 2.488 1.00 98.19 147 TRP A C 1
ATOM 1145 O O . TRP A 1 147 ? 5.838 -4.586 2.101 1.00 98.19 147 TRP A O 1
ATOM 1155 N N . ALA A 1 148 ? 7.701 -5.728 1.647 1.00 97.75 148 ALA A N 1
ATOM 1156 C CA . ALA A 1 148 ? 7.458 -5.884 0.220 1.00 97.75 148 ALA A CA 1
ATOM 1157 C C . ALA A 1 148 ? 7.035 -7.334 -0.034 1.00 97.75 148 ALA A C 1
ATOM 1159 O O . ALA A 1 148 ? 7.708 -8.249 0.443 1.00 97.75 148 ALA A O 1
ATOM 1160 N N . LEU A 1 149 ? 5.931 -7.546 -0.748 1.00 97.00 149 LEU A N 1
ATOM 1161 C CA . LEU A 1 149 ? 5.406 -8.871 -1.075 1.00 97.00 149 LEU A CA 1
ATOM 1162 C C . LEU A 1 149 ? 5.256 -9.033 -2.591 1.00 97.00 149 LEU A C 1
ATOM 1164 O O . LEU A 1 149 ? 4.767 -8.114 -3.253 1.00 97.00 149 LEU A O 1
ATOM 1168 N N . PRO A 1 150 ? 5.646 -10.186 -3.159 1.00 95.00 150 PRO A N 1
ATOM 1169 C CA . PRO A 1 150 ? 5.440 -10.435 -4.578 1.00 95.00 150 PRO A CA 1
ATOM 1170 C C . PRO A 1 150 ? 3.938 -10.459 -4.881 1.00 95.00 150 PRO A C 1
ATOM 1172 O O . PRO A 1 150 ? 3.142 -10.894 -4.050 1.00 95.00 150 PRO A O 1
ATOM 1175 N N . MET A 1 151 ? 3.530 -10.033 -6.077 1.00 91.94 151 MET A N 1
ATOM 1176 C CA . MET A 1 151 ? 2.117 -10.032 -6.489 1.00 91.94 151 MET A CA 1
ATOM 1177 C C . MET A 1 151 ? 1.450 -11.407 -6.335 1.00 91.94 151 MET A C 1
ATOM 1179 O O . MET A 1 151 ? 0.271 -11.495 -6.007 1.00 91.94 151 MET A O 1
ATOM 1183 N N . THR A 1 152 ? 2.214 -12.487 -6.499 1.00 89.88 152 THR A N 1
ATOM 1184 C CA . THR A 1 152 ? 1.753 -13.866 -6.285 1.00 89.88 152 THR A CA 1
ATOM 1185 C C . THR A 1 152 ? 1.258 -14.128 -4.858 1.00 89.88 152 THR A C 1
ATOM 1187 O O . THR A 1 152 ? 0.404 -14.993 -4.662 1.00 89.88 152 THR A O 1
ATOM 1190 N N . ALA A 1 153 ? 1.714 -13.356 -3.865 1.00 90.38 153 ALA A N 1
ATOM 1191 C CA . ALA A 1 153 ? 1.262 -13.457 -2.480 1.00 90.38 153 ALA A CA 1
ATOM 1192 C C . ALA A 1 153 ? -0.216 -13.076 -2.290 1.00 90.38 153 ALA A C 1
ATOM 1194 O O . ALA A 1 153 ? -0.791 -13.444 -1.272 1.00 90.38 153 ALA A O 1
ATOM 1195 N N . LEU A 1 154 ? -0.854 -12.405 -3.260 1.00 86.25 154 LEU A N 1
ATOM 1196 C CA . LEU A 1 154 ? -2.296 -12.128 -3.215 1.00 86.25 154 LEU A CA 1
ATOM 1197 C C . LEU A 1 154 ? -3.142 -13.408 -3.223 1.00 86.25 154 LEU A C 1
ATOM 1199 O O . LEU A 1 154 ? -4.243 -13.398 -2.687 1.00 86.25 154 LEU A O 1
ATOM 1203 N N . TRP A 1 155 ? -2.636 -14.503 -3.796 1.00 84.31 155 TRP A N 1
ATOM 1204 C CA . TRP A 1 155 ? -3.340 -15.795 -3.862 1.00 84.31 155 TRP A CA 1
ATOM 1205 C C . TRP A 1 155 ? -2.630 -16.914 -3.110 1.00 84.31 155 TRP A C 1
ATOM 1207 O O . TRP A 1 155 ? -3.169 -18.012 -2.975 1.00 84.31 155 TRP A O 1
ATOM 1217 N N . GLY A 1 156 ? -1.422 -16.650 -2.611 1.00 70.50 156 GLY A N 1
ATOM 1218 C CA . GLY A 1 156 ? -0.734 -17.559 -1.712 1.00 70.50 156 GLY A CA 1
ATOM 1219 C C . GLY A 1 156 ? -1.502 -17.649 -0.400 1.00 70.50 156 GLY A C 1
ATOM 1220 O O . GLY A 1 156 ? -1.384 -16.777 0.454 1.00 70.50 156 GLY A O 1
ATOM 1221 N N . THR A 1 157 ? -2.292 -18.707 -0.217 1.00 54.97 157 THR A N 1
ATOM 1222 C CA . THR A 1 157 ? -2.880 -19.022 1.086 1.00 54.97 157 THR A CA 1
ATOM 1223 C C . THR A 1 157 ? -1.736 -19.261 2.064 1.00 54.97 157 THR A C 1
ATOM 1225 O O . THR A 1 157 ? -1.025 -20.260 1.944 1.00 54.97 157 THR A O 1
ATOM 1228 N N . GLY A 1 158 ? -1.522 -18.335 2.998 1.00 47.50 158 GLY A N 1
ATOM 1229 C CA . GLY A 1 158 ? -0.500 -18.472 4.027 1.00 47.50 158 GLY A CA 1
ATOM 1230 C C . GLY A 1 158 ? -0.740 -19.731 4.857 1.00 47.50 158 GLY A C 1
ATOM 1231 O O . GLY A 1 158 ? -1.579 -19.741 5.750 1.00 47.50 158 GLY A O 1
ATOM 1232 N N . ARG A 1 159 ? 0.004 -20.797 4.561 1.00 37.16 159 ARG A N 1
ATOM 1233 C CA . ARG A 1 159 ? 0.442 -21.757 5.571 1.00 37.16 159 ARG A CA 1
ATOM 1234 C C . ARG A 1 159 ? 1.870 -21.371 5.925 1.00 37.16 159 ARG A C 1
ATOM 1236 O O . ARG A 1 159 ? 2.797 -21.716 5.198 1.00 37.16 159 ARG A O 1
ATOM 1243 N N . ALA A 1 160 ? 2.002 -20.612 7.001 1.00 34.00 160 ALA A N 1
ATOM 1244 C CA . ALA A 1 160 ? 3.229 -20.438 7.761 1.00 34.00 160 ALA A CA 1
ATOM 1245 C C . ALA A 1 160 ? 2.841 -20.432 9.239 1.00 34.00 160 ALA A C 1
ATOM 1247 O O . ALA A 1 160 ? 1.845 -19.742 9.560 1.00 34.00 160 ALA A O 1
#

Radius of gyration: 15.78 Å; Cα contacts (8 Å, |Δi|>4): 251; chains: 1; bounding box: 37×39×45 Å

Secondary structure (DSSP, 8-state):
--S-EE-PBP-SSTT--------EE-S-HHHHHHHTT--HHHHTT-HHHHHHHHHHHHHHHHHHHHTT-SS--EEEEEE-TT--EEEEEEE-TT--EEEEEEE-SS---GGGGHHHHHHHHHHGGGEEEEEEEESSS--EEEETTEEEEEGGGGT-----

Solvent-accessible surface area (backbone atoms only — not comparable to full-atom values): 9366 Å² total; per-residue (Å²): 141,73,80,66,51,84,40,50,75,57,70,88,60,98,79,56,85,65,87,86,69,71,60,82,42,70,81,45,69,68,64,47,30,61,77,68,74,50,50,70,82,56,40,70,76,34,57,68,60,40,28,56,52,48,44,50,50,53,54,52,50,53,56,54,48,50,74,76,43,89,65,66,56,48,70,22,32,39,66,51,96,86,72,45,51,33,75,32,30,39,37,30,92,88,59,36,30,33,35,36,34,67,42,76,36,64,71,88,56,84,71,76,41,52,30,44,50,53,51,37,63,75,46,44,90,32,42,65,38,28,35,36,35,22,64,35,87,59,78,42,81,75,55,94,53,28,34,35,34,19,57,68,56,82,74,53,77,85,85,126